Protein AF-A0A8T1UBY5-F1 (afdb_monomer_lite)

Sequence (79 aa):
GKGQGHEVVYTPPYHSDLQHIELVWAIVKGKAGQQYSTTTTFADILPRLETASQNNLNFTIKIGFDWLISTQFLNKYLT

Radius of gyration: 17.05 Å; chains: 1; bounding box: 46×26×44 Å

Organism: NCBI:txid29920

pLDDT: mean 73.58, std 13.15, range [45.03, 92.19]

Structure (mmCIF, N/CA/C/O backbone):
data_AF-A0A8T1UBY5-F1
#
_entry.id   AF-A0A8T1UBY5-F1
#
loop_
_atom_site.group_PDB
_atom_site.id
_atom_site.type_symbol
_atom_site.label_atom_id
_atom_site.label_alt_id
_atom_site.label_comp_id
_atom_site.label_asym_id
_atom_site.label_entity_id
_atom_site.label_seq_id
_atom_site.pdbx_PDB_ins_code
_atom_site.Cartn_x
_atom_site.Cartn_y
_atom_site.Cartn_z
_atom_site.occupancy
_atom_site.B_iso_or_equiv
_atom_site.auth_seq_id
_atom_site.auth_comp_id
_atom_site.auth_asym_id
_atom_site.auth_atom_id
_atom_site.pdbx_PDB_model_num
ATOM 1 N N . GLY A 1 1 ? -2.984 6.058 -26.206 1.00 45.03 1 GLY A N 1
ATOM 2 C CA . GLY A 1 1 ? -3.220 7.140 -27.184 1.00 45.03 1 GLY A CA 1
ATOM 3 C C . GLY A 1 1 ? -2.226 8.257 -26.937 1.00 45.03 1 GLY A C 1
ATOM 4 O O . GLY A 1 1 ? -2.144 8.730 -25.812 1.00 45.03 1 GLY A O 1
ATOM 5 N N . LYS A 1 2 ? -1.429 8.618 -27.950 1.00 47.94 2 LYS A N 1
ATOM 6 C CA . LYS A 1 2 ? -0.304 9.570 -27.885 1.00 47.94 2 LYS A CA 1
ATOM 7 C C . LYS A 1 2 ? -0.779 11.036 -27.868 1.00 47.94 2 LYS A C 1
ATOM 9 O O . LYS A 1 2 ? -0.621 11.737 -28.857 1.00 47.94 2 LYS A O 1
ATOM 14 N N . GLY A 1 3 ? -1.400 11.479 -26.774 1.00 56.41 3 GLY A N 1
ATOM 15 C CA . GLY A 1 3 ? -1.938 12.846 -26.658 1.00 56.41 3 GLY A CA 1
ATOM 16 C C . GLY A 1 3 ? -1.239 13.763 -25.649 1.00 56.41 3 GLY A C 1
ATOM 17 O O . GLY A 1 3 ? -1.558 14.940 -25.601 1.00 56.41 3 GLY A O 1
ATOM 18 N N . GLN A 1 4 ? -0.322 13.249 -24.824 1.00 72.94 4 GLN A N 1
ATOM 19 C CA . GLN A 1 4 ? 0.191 13.989 -23.658 1.00 72.94 4 GLN A CA 1
ATOM 20 C C . GLN A 1 4 ? 1.719 13.891 -23.471 1.00 72.94 4 GLN A C 1
ATOM 22 O O . GLN A 1 4 ? 2.228 14.207 -22.407 1.00 72.94 4 GLN A O 1
ATOM 27 N N . GLY A 1 5 ? 2.467 13.403 -24.468 1.00 81.69 5 GLY A N 1
ATOM 28 C CA . GLY A 1 5 ? 3.923 13.220 -24.341 1.00 81.69 5 GLY A CA 1
ATOM 29 C C . GLY A 1 5 ? 4.363 12.085 -23.401 1.00 81.69 5 GLY A C 1
ATOM 30 O O . GLY A 1 5 ? 5.556 11.902 -23.197 1.00 81.69 5 GLY A O 1
ATOM 31 N N . HIS A 1 6 ? 3.430 11.300 -22.854 1.00 76.81 6 HIS A N 1
ATOM 32 C CA . HIS A 1 6 ? 3.750 10.147 -22.014 1.00 76.81 6 HIS A CA 1
ATOM 33 C C . HIS A 1 6 ? 4.283 8.971 -22.844 1.00 76.81 6 HIS A C 1
ATOM 35 O O . HIS A 1 6 ? 3.640 8.528 -23.803 1.00 76.81 6 HIS A O 1
ATOM 41 N N . GLU A 1 7 ? 5.441 8.452 -22.442 1.00 80.25 7 GLU A N 1
ATOM 42 C CA . GLU A 1 7 ? 6.017 7.216 -22.963 1.00 80.25 7 GLU A CA 1
ATOM 43 C C . GLU A 1 7 ? 5.439 6.011 -22.214 1.00 80.25 7 GLU A C 1
ATOM 45 O O . GLU A 1 7 ? 5.372 5.991 -20.985 1.00 80.25 7 GLU A O 1
ATOM 50 N N . VAL A 1 8 ? 4.999 5.000 -22.964 1.00 76.69 8 VAL A N 1
ATOM 51 C CA . VAL A 1 8 ? 4.549 3.729 -22.392 1.00 76.69 8 VAL A CA 1
ATOM 52 C C . VAL A 1 8 ? 5.759 2.812 -22.308 1.00 76.69 8 VAL A C 1
ATOM 54 O O . VAL A 1 8 ? 6.236 2.327 -23.332 1.00 76.69 8 VAL A O 1
ATOM 57 N N . VAL A 1 9 ? 6.244 2.581 -21.093 1.00 75.94 9 VAL A N 1
ATOM 58 C CA . VAL A 1 9 ? 7.367 1.675 -20.836 1.00 75.94 9 VAL A CA 1
ATOM 59 C C . VAL A 1 9 ? 6.830 0.268 -20.577 1.00 75.94 9 VAL A C 1
ATOM 61 O O . VAL A 1 9 ? 5.832 0.090 -19.879 1.00 75.94 9 VAL A O 1
ATOM 64 N N . TYR A 1 10 ? 7.475 -0.736 -21.172 1.00 74.56 10 TYR A N 1
ATOM 65 C CA . TYR A 1 10 ? 7.118 -2.138 -20.979 1.00 74.56 10 TYR A CA 1
ATOM 66 C C . TYR A 1 10 ? 7.497 -2.614 -19.571 1.00 74.56 10 TYR A C 1
ATOM 68 O O . TYR A 1 10 ? 8.654 -2.491 -19.169 1.00 74.56 10 TYR A O 1
ATOM 76 N N . THR A 1 11 ? 6.541 -3.227 -18.871 1.00 65.12 11 THR A N 1
ATOM 77 C CA . THR A 1 11 ? 6.785 -3.939 -17.612 1.00 65.12 11 THR A CA 1
ATOM 78 C C . THR A 1 11 ? 6.619 -5.438 -17.857 1.00 65.12 11 THR A C 1
ATOM 80 O O . THR A 1 11 ? 5.538 -5.854 -18.286 1.00 65.12 11 THR A O 1
ATOM 83 N N . PRO A 1 12 ? 7.651 -6.265 -17.614 1.00 68.81 12 PRO A N 1
ATOM 84 C CA . PRO A 1 12 ? 7.549 -7.699 -17.825 1.00 68.81 12 PRO A CA 1
ATOM 85 C C . PRO A 1 12 ? 6.493 -8.337 -16.903 1.00 68.81 12 PRO A C 1
ATOM 87 O O . PRO A 1 12 ? 6.334 -7.920 -15.751 1.00 68.81 12 PRO A O 1
ATOM 90 N N . PRO A 1 13 ? 5.753 -9.346 -17.395 1.00 64.56 13 PRO A N 1
ATOM 91 C CA . PRO A 1 13 ? 4.734 -10.033 -16.611 1.00 64.56 13 PRO A CA 1
ATOM 92 C C . PRO A 1 13 ? 5.354 -10.762 -15.408 1.00 64.56 13 PRO A C 1
ATOM 94 O O . PRO A 1 13 ? 6.480 -11.243 -15.482 1.00 64.56 13 PRO A O 1
ATOM 97 N N . TYR A 1 14 ? 4.592 -10.849 -14.312 1.00 61.94 14 TYR A N 1
ATOM 98 C CA . TYR A 1 14 ? 4.968 -11.466 -13.024 1.00 61.94 14 TYR A CA 1
ATOM 99 C C . TYR A 1 14 ? 6.059 -10.756 -12.208 1.00 61.94 14 TYR A C 1
ATOM 101 O O . TYR A 1 14 ? 6.445 -11.264 -11.160 1.00 61.94 14 TYR A O 1
ATOM 109 N N . HIS A 1 15 ? 6.479 -9.558 -12.621 1.00 60.62 15 HIS A N 1
ATOM 110 C CA . HIS A 1 15 ? 7.395 -8.710 -11.857 1.00 60.62 15 HIS A CA 1
ATOM 111 C C . HIS A 1 15 ? 6.681 -7.510 -11.213 1.00 60.62 15 HIS A C 1
ATOM 113 O O . HIS A 1 15 ? 6.947 -6.345 -11.523 1.00 60.62 15 HIS A O 1
ATOM 119 N N . SER A 1 16 ? 5.716 -7.787 -10.332 1.00 55.97 16 SER A N 1
ATOM 120 C CA . SER A 1 16 ? 5.016 -6.751 -9.551 1.00 55.97 16 SER A CA 1
ATOM 121 C C . SER A 1 16 ? 5.964 -6.002 -8.603 1.00 55.97 16 SER A C 1
ATOM 123 O O . SER A 1 16 ? 5.738 -4.843 -8.278 1.00 55.97 16 SER A O 1
ATOM 125 N N . ASP A 1 17 ? 7.064 -6.646 -8.214 1.00 57.59 17 ASP A N 1
ATOM 126 C CA . ASP A 1 17 ? 8.187 -6.094 -7.454 1.00 57.59 17 ASP A CA 1
ATOM 127 C C . ASP A 1 17 ? 8.916 -4.947 -8.177 1.00 57.59 17 ASP A C 1
ATOM 129 O O . ASP A 1 17 ? 9.489 -4.077 -7.523 1.00 57.59 17 ASP A O 1
ATOM 133 N N . LEU A 1 18 ? 8.846 -4.893 -9.513 1.00 62.38 18 LEU A N 1
ATOM 134 C CA . LEU A 1 18 ? 9.417 -3.805 -10.317 1.00 62.38 18 LEU A CA 1
ATOM 135 C C . LEU A 1 18 ? 8.472 -2.606 -10.472 1.00 62.38 18 LEU A C 1
ATOM 137 O O . LEU A 1 18 ? 8.881 -1.546 -10.955 1.00 62.38 18 LEU A O 1
ATOM 141 N N . GLN A 1 19 ? 7.208 -2.740 -10.068 1.00 67.31 19 GLN A N 1
ATOM 142 C CA . GLN A 1 19 ? 6.255 -1.643 -10.127 1.00 67.31 19 GLN A CA 1
ATOM 143 C C . GLN A 1 19 ? 6.321 -0.847 -8.833 1.00 67.31 19 GLN A C 1
ATOM 145 O O . GLN A 1 19 ? 5.770 -1.231 -7.807 1.00 67.31 19 GLN A O 1
ATOM 150 N N . HIS A 1 20 ? 6.951 0.322 -8.887 1.00 69.38 20 HIS A N 1
ATOM 151 C CA . HIS A 1 20 ? 7.102 1.164 -7.702 1.00 69.38 20 HIS A CA 1
ATOM 152 C C . HIS A 1 20 ? 5.788 1.547 -7.012 1.00 69.38 20 HIS A C 1
ATOM 154 O O . HIS A 1 20 ? 5.793 1.829 -5.815 1.00 69.38 20 HIS A O 1
ATOM 160 N N . ILE A 1 21 ? 4.659 1.506 -7.724 1.00 77.00 21 ILE A N 1
ATOM 161 C CA . ILE A 1 21 ? 3.334 1.721 -7.139 1.00 77.00 21 ILE A CA 1
ATOM 162 C C . ILE A 1 21 ? 2.960 0.649 -6.101 1.00 77.00 21 ILE A C 1
ATOM 164 O O . ILE A 1 21 ? 2.261 0.963 -5.142 1.00 77.00 21 ILE A O 1
ATOM 168 N N . GLU A 1 22 ? 3.465 -0.582 -6.220 1.00 78.69 22 GLU A N 1
ATOM 169 C CA . GLU A 1 22 ? 3.228 -1.648 -5.237 1.00 78.69 22 GLU A CA 1
ATOM 170 C C . GLU A 1 22 ? 3.907 -1.336 -3.900 1.00 78.69 22 GLU A C 1
ATOM 172 O O . GLU A 1 22 ? 3.308 -1.513 -2.837 1.00 78.69 22 GLU A O 1
ATOM 177 N N . LEU A 1 23 ? 5.121 -0.775 -3.936 1.00 78.00 23 LEU A N 1
ATOM 178 C CA . LEU A 1 23 ? 5.817 -0.308 -2.734 1.00 78.00 23 LEU A CA 1
ATOM 179 C C . LEU A 1 23 ? 5.051 0.839 -2.061 1.00 78.00 23 LEU A C 1
ATOM 181 O O . LEU A 1 23 ? 4.880 0.842 -0.839 1.00 78.00 23 LEU A O 1
ATOM 185 N N . VAL A 1 24 ? 4.538 1.785 -2.854 1.00 81.94 24 VAL A N 1
ATOM 186 C CA . VAL A 1 24 ? 3.666 2.859 -2.351 1.00 81.94 24 VAL A CA 1
ATOM 187 C C . VAL A 1 24 ? 2.435 2.273 -1.663 1.00 81.94 24 VAL A C 1
ATOM 189 O O . VAL A 1 24 ? 2.133 2.629 -0.522 1.00 81.94 24 VAL A O 1
ATOM 192 N N . TRP A 1 25 ? 1.759 1.325 -2.313 1.00 84.44 25 TRP A N 1
ATOM 193 C CA . TRP A 1 25 ? 0.582 0.662 -1.762 1.00 84.44 25 TRP A CA 1
ATOM 194 C C . TRP A 1 25 ? 0.879 -0.117 -0.483 1.00 84.44 25 TRP A C 1
ATOM 196 O O . TRP A 1 25 ? 0.065 -0.079 0.441 1.00 84.44 25 TRP A O 1
ATOM 206 N N . ALA A 1 26 ? 2.017 -0.806 -0.396 1.00 85.50 26 ALA A N 1
ATOM 207 C CA . ALA A 1 26 ? 2.426 -1.524 0.807 1.00 85.50 26 ALA A CA 1
ATOM 208 C C . ALA A 1 26 ? 2.594 -0.570 2.002 1.00 85.50 26 ALA A C 1
ATOM 210 O O . ALA A 1 26 ? 2.068 -0.836 3.085 1.00 85.50 26 ALA A O 1
ATOM 211 N N . ILE A 1 27 ? 3.246 0.580 1.796 1.00 84.56 27 ILE A N 1
ATOM 212 C CA . ILE A 1 27 ? 3.462 1.595 2.839 1.00 84.56 27 ILE A CA 1
ATOM 213 C C . ILE A 1 27 ? 2.135 2.231 3.275 1.00 84.56 27 ILE A C 1
ATOM 215 O O . ILE A 1 27 ? 1.864 2.338 4.475 1.00 84.56 27 ILE A O 1
ATOM 219 N N . VAL A 1 28 ? 1.300 2.643 2.316 1.00 87.75 28 VAL A N 1
ATOM 220 C CA . VAL A 1 28 ? 0.018 3.315 2.588 1.00 87.75 28 VAL A CA 1
ATOM 221 C C . VAL A 1 28 ? -0.944 2.380 3.326 1.00 87.75 28 VAL A C 1
ATOM 223 O O . VAL A 1 28 ? -1.483 2.757 4.369 1.00 87.75 28 VAL A O 1
ATOM 226 N N . LYS A 1 29 ? -1.104 1.136 2.851 1.00 85.56 29 LYS A N 1
ATOM 227 C CA . LYS A 1 29 ? -1.951 0.130 3.516 1.00 85.56 29 LYS A CA 1
ATOM 228 C C . LYS A 1 29 ? -1.419 -0.234 4.897 1.00 85.56 29 LYS A C 1
ATOM 230 O O . LYS A 1 29 ? -2.209 -0.340 5.828 1.00 85.56 29 LYS A O 1
ATOM 235 N N . GLY A 1 30 ? -0.101 -0.374 5.051 1.00 88.94 30 GLY A N 1
ATOM 236 C CA . GLY A 1 30 ? 0.522 -0.645 6.347 1.00 88.94 30 GLY A CA 1
ATOM 237 C C . GLY A 1 30 ? 0.195 0.432 7.383 1.00 88.94 30 GLY A C 1
ATOM 238 O O . GLY A 1 30 ? -0.209 0.113 8.497 1.00 88.94 30 GLY A O 1
ATOM 239 N N . LYS A 1 31 ? 0.282 1.713 7.005 1.00 88.50 31 LYS A N 1
ATOM 240 C CA . LYS A 1 31 ? -0.020 2.839 7.906 1.00 88.50 31 LYS A CA 1
ATOM 241 C C . LYS A 1 31 ? -1.492 2.964 8.255 1.00 88.50 31 LYS A C 1
ATOM 243 O O . LYS A 1 31 ? -1.818 3.174 9.420 1.00 88.50 31 LYS A O 1
ATOM 248 N N . ALA A 1 32 ? -2.376 2.802 7.273 1.00 88.19 32 ALA A N 1
ATOM 249 C CA . ALA A 1 32 ? -3.811 2.793 7.533 1.00 88.19 32 ALA A CA 1
ATOM 250 C C . ALA A 1 32 ? -4.219 1.589 8.407 1.00 88.19 32 ALA A C 1
ATOM 252 O O . ALA A 1 32 ? -5.022 1.737 9.328 1.00 88.19 32 ALA A O 1
ATOM 253 N N . GLY A 1 33 ? -3.621 0.418 8.163 1.00 87.62 33 GLY A N 1
ATOM 254 C CA . GLY A 1 33 ? -3.880 -0.820 8.898 1.00 87.62 33 GLY A CA 1
ATOM 255 C C . GLY A 1 33 ? -3.367 -0.816 10.340 1.00 87.62 33 GLY A C 1
ATOM 256 O O . GLY A 1 33 ? -4.024 -1.370 11.211 1.00 87.62 33 GLY A O 1
ATOM 257 N N . GLN A 1 34 ? -2.253 -0.138 10.635 1.00 91.50 34 GLN A N 1
ATOM 258 C CA . GLN A 1 34 ? -1.743 0.011 12.011 1.00 91.50 34 GLN A CA 1
ATOM 259 C C . GLN A 1 34 ? -2.719 0.736 12.951 1.00 91.50 34 GLN A C 1
ATOM 261 O O . GLN A 1 34 ? -2.644 0.565 14.162 1.00 91.50 34 GLN A O 1
ATOM 266 N N . GLN A 1 35 ? -3.639 1.534 12.405 1.00 87.81 35 GLN A N 1
ATOM 267 C CA . GLN A 1 35 ? -4.661 2.253 13.170 1.00 87.81 35 GLN A CA 1
ATOM 268 C C . GLN A 1 35 ? -5.959 1.443 13.327 1.00 87.81 35 GLN A C 1
ATOM 270 O O . GLN A 1 35 ? -6.972 1.965 13.803 1.00 87.81 35 GLN A O 1
ATOM 275 N N . TYR A 1 36 ? -5.977 0.191 12.867 1.00 88.44 36 TYR A N 1
ATOM 276 C CA . TYR A 1 36 ? -7.152 -0.663 12.935 1.00 88.44 36 TYR A CA 1
ATOM 277 C C . TYR A 1 36 ? -7.548 -0.981 14.384 1.00 88.44 36 TYR A C 1
ATOM 279 O O . TYR A 1 36 ? -6.723 -1.275 15.245 1.00 88.44 36 TYR A O 1
ATOM 287 N N . SER A 1 37 ? -8.855 -0.951 14.610 1.00 89.12 37 SER A N 1
ATOM 288 C CA . SER A 1 37 ? -9.566 -1.295 15.841 1.00 89.12 37 SER A CA 1
ATOM 289 C C . SER A 1 37 ? -10.858 -2.027 15.464 1.00 89.12 37 SER A C 1
ATOM 291 O O . SER A 1 37 ? -11.372 -1.832 14.360 1.00 89.12 37 SER A O 1
ATOM 293 N N . THR A 1 38 ? -11.434 -2.809 16.379 1.00 91.31 38 THR A N 1
ATOM 294 C CA . THR A 1 38 ? -12.701 -3.536 16.174 1.00 91.31 38 THR A CA 1
ATOM 295 C C . THR A 1 38 ? -13.893 -2.631 15.850 1.00 91.31 38 THR A C 1
ATOM 297 O O . THR A 1 38 ? -14.876 -3.102 15.288 1.00 91.31 38 THR A O 1
ATOM 300 N N . THR A 1 39 ? -13.809 -1.335 16.156 1.00 92.19 39 THR A N 1
ATOM 301 C CA . THR A 1 39 ? -14.834 -0.328 15.834 1.00 92.19 39 THR A CA 1
ATOM 302 C C . THR A 1 39 ? -14.569 0.425 14.529 1.00 92.19 39 THR A C 1
ATOM 304 O O . THR A 1 39 ? -15.318 1.336 14.191 1.00 92.19 39 THR A O 1
ATOM 307 N N . THR A 1 40 ? -13.503 0.078 13.800 1.00 89.50 40 THR A N 1
ATOM 308 C CA . THR A 1 40 ? -13.129 0.771 12.560 1.00 89.50 40 THR A CA 1
ATOM 309 C C . THR A 1 40 ? -14.169 0.515 11.482 1.00 89.50 40 THR A C 1
ATOM 311 O O . THR A 1 40 ? -14.451 -0.632 11.133 1.00 89.50 40 THR A O 1
ATOM 314 N N . THR A 1 41 ? -14.698 1.592 10.917 1.00 90.31 41 THR A N 1
ATOM 315 C CA . THR A 1 41 ? -15.649 1.553 9.811 1.00 90.31 41 THR A CA 1
ATOM 316 C C . THR A 1 41 ? -14.966 1.895 8.494 1.00 90.31 41 THR A C 1
ATOM 318 O O . THR A 1 41 ? -13.866 2.443 8.459 1.00 90.31 41 THR A O 1
ATOM 321 N N . PHE A 1 42 ? -15.639 1.620 7.376 1.00 84.44 42 PHE A N 1
ATOM 322 C CA . PHE A 1 42 ? -15.128 1.993 6.056 1.00 84.44 42 PHE A CA 1
ATOM 323 C C . PHE A 1 42 ? -14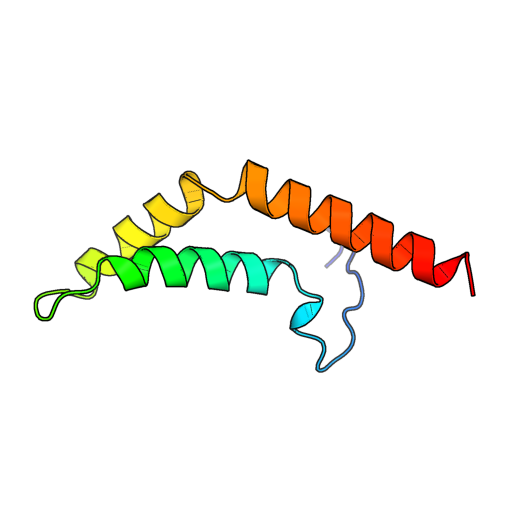.941 3.514 5.906 1.00 84.44 42 PHE A C 1
ATOM 325 O O . PHE A 1 42 ? -14.024 3.958 5.217 1.00 84.44 42 PHE A O 1
ATOM 332 N N . ALA A 1 43 ? -15.762 4.310 6.602 1.00 89.31 43 ALA A N 1
ATOM 333 C CA . ALA A 1 43 ? -15.648 5.766 6.622 1.00 89.31 43 ALA A CA 1
ATOM 334 C C . ALA A 1 43 ? -14.343 6.244 7.281 1.00 89.31 43 ALA A C 1
ATOM 336 O O . ALA A 1 43 ? -13.800 7.268 6.878 1.00 89.31 43 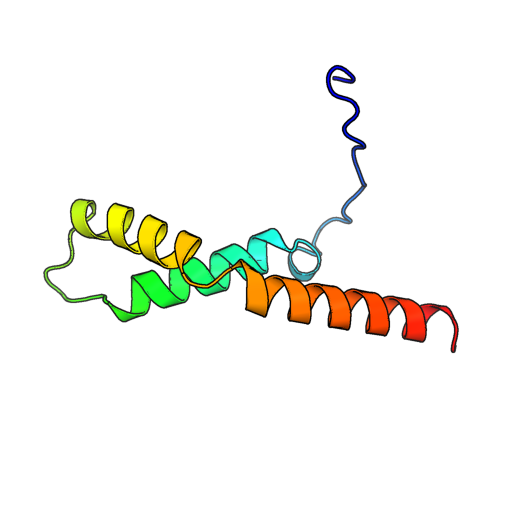ALA A O 1
ATOM 337 N N . ASP A 1 44 ? -13.799 5.478 8.230 1.00 88.50 44 ASP A N 1
ATOM 338 C CA . ASP A 1 44 ? -12.528 5.792 8.887 1.00 88.50 44 ASP A CA 1
ATOM 339 C C . ASP A 1 44 ? -11.316 5.451 8.008 1.00 88.50 44 ASP A C 1
ATOM 341 O O . ASP A 1 44 ? -10.234 5.996 8.206 1.00 88.50 44 ASP A O 1
ATOM 345 N N . ILE A 1 45 ? -11.467 4.546 7.034 1.00 88.94 45 ILE A N 1
ATOM 346 C CA . ILE A 1 45 ? -10.354 4.060 6.205 1.00 88.94 45 ILE A CA 1
ATOM 347 C C . ILE A 1 45 ? -9.897 5.111 5.191 1.00 88.94 45 ILE A C 1
ATOM 349 O O . ILE A 1 45 ? -8.694 5.329 5.042 1.00 88.94 45 ILE A O 1
ATOM 353 N N . LEU A 1 46 ? -10.832 5.782 4.515 1.00 88.94 46 LEU A N 1
ATOM 354 C CA . LEU A 1 46 ? -10.521 6.778 3.485 1.00 88.94 46 LEU A CA 1
ATOM 355 C C . LEU A 1 46 ? -9.611 7.922 3.992 1.00 88.94 46 LEU A C 1
ATOM 357 O O . LEU A 1 46 ? -8.532 8.099 3.419 1.00 88.94 46 LEU A O 1
ATOM 361 N N . PRO A 1 47 ? -9.933 8.635 5.092 1.00 90.50 47 PRO A N 1
ATOM 362 C CA . PRO A 1 47 ? -9.084 9.722 5.586 1.00 90.50 47 PRO A CA 1
ATOM 363 C C . PRO A 1 47 ? -7.712 9.233 6.076 1.00 90.50 47 PRO A C 1
ATOM 365 O O . PRO A 1 47 ? -6.717 9.958 5.998 1.00 90.50 47 PRO A O 1
ATOM 368 N N . ARG A 1 48 ? -7.611 7.983 6.549 1.00 90.00 48 ARG A N 1
ATOM 369 C CA . ARG A 1 48 ? -6.329 7.383 6.956 1.00 90.00 48 ARG A CA 1
ATOM 370 C C . ARG A 1 48 ? -5.433 7.089 5.758 1.00 90.00 48 ARG A C 1
ATOM 372 O O . ARG A 1 48 ? -4.227 7.316 5.842 1.00 90.00 48 ARG A O 1
ATOM 379 N N . LEU A 1 49 ? -6.006 6.621 4.647 1.00 89.06 49 LEU A N 1
ATOM 380 C CA . LEU A 1 49 ? -5.277 6.416 3.393 1.00 89.06 49 LEU A CA 1
ATOM 381 C C . LEU A 1 49 ? -4.771 7.746 2.822 1.00 89.06 49 LEU A C 1
ATOM 383 O O . LEU A 1 49 ? -3.600 7.837 2.457 1.00 89.06 49 LEU A O 1
ATOM 387 N N . GLU A 1 50 ? -5.609 8.785 2.814 1.00 88.44 50 GLU A N 1
ATOM 388 C CA . GLU A 1 50 ? -5.222 10.132 2.367 1.00 88.44 50 GLU A CA 1
ATOM 389 C C . GLU A 1 50 ? -4.070 10.691 3.211 1.00 88.44 50 GLU A C 1
ATOM 391 O O . GLU A 1 50 ? -3.037 11.106 2.678 1.00 88.44 50 GLU A O 1
ATOM 396 N N . THR A 1 51 ? -4.192 10.597 4.536 1.00 88.19 51 THR A N 1
ATOM 397 C CA . THR A 1 51 ? -3.154 11.033 5.480 1.00 88.19 51 THR A CA 1
ATOM 398 C C . THR A 1 51 ? -1.846 10.254 5.289 1.00 88.19 51 THR A C 1
ATOM 400 O O . THR A 1 51 ? -0.755 10.831 5.294 1.00 88.19 51 THR A O 1
ATOM 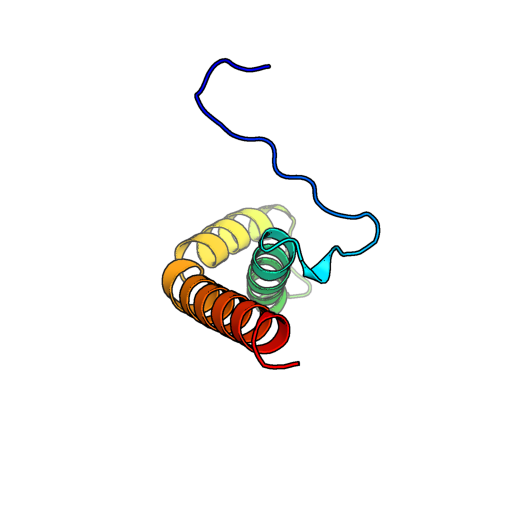403 N N . ALA A 1 52 ? -1.921 8.932 5.101 1.00 84.44 52 ALA A N 1
ATOM 404 C CA . ALA A 1 52 ? -0.749 8.088 4.874 1.00 84.44 52 ALA A CA 1
ATOM 405 C C . ALA A 1 52 ? -0.060 8.389 3.533 1.00 84.44 52 ALA A C 1
ATOM 407 O O . ALA A 1 52 ? 1.172 8.354 3.461 1.00 84.44 52 ALA A O 1
ATOM 408 N N . SER A 1 53 ? -0.840 8.725 2.501 1.00 80.25 53 SER A N 1
ATOM 409 C CA . SER A 1 53 ? -0.336 9.107 1.181 1.00 80.25 53 SER A CA 1
ATOM 410 C C . SER A 1 53 ? 0.384 10.458 1.198 1.00 80.25 53 SER A C 1
ATOM 412 O O . SER A 1 53 ? 1.371 10.637 0.491 1.00 80.25 53 SER A O 1
ATOM 414 N N . GLN A 1 54 ? -0.067 11.416 2.009 1.00 79.75 54 GLN A N 1
ATOM 415 C CA . GLN A 1 54 ? 0.531 12.756 2.060 1.00 79.75 54 GLN A CA 1
ATOM 416 C C . GLN A 1 54 ? 1.813 12.808 2.908 1.00 79.75 54 GLN A C 1
ATOM 418 O O . GLN A 1 54 ? 2.767 13.496 2.553 1.00 79.75 54 GLN A O 1
ATOM 423 N N . ASN A 1 55 ? 1.877 12.049 4.006 1.00 64.38 55 ASN A N 1
ATOM 424 C CA . ASN A 1 55 ? 2.905 12.245 5.035 1.00 64.38 55 ASN A CA 1
ATOM 425 C C . ASN A 1 55 ? 4.233 11.501 4.819 1.00 64.38 55 ASN A C 1
ATOM 427 O O . ASN A 1 55 ? 5.156 11.696 5.604 1.00 64.38 55 ASN A O 1
ATOM 431 N N . ASN A 1 56 ? 4.351 10.583 3.851 1.00 60.16 56 ASN A N 1
ATOM 432 C CA . ASN A 1 56 ? 5.471 9.624 3.874 1.00 60.16 56 ASN A CA 1
ATOM 433 C C . ASN A 1 56 ? 6.011 9.125 2.538 1.00 60.16 56 ASN A C 1
ATOM 435 O O . ASN A 1 56 ? 6.887 8.262 2.515 1.00 60.16 56 ASN A O 1
ATOM 439 N N . LEU A 1 57 ? 5.510 9.644 1.427 1.00 61.81 57 LEU A N 1
ATOM 440 C CA . LEU A 1 57 ? 5.876 9.100 0.127 1.00 61.81 57 LEU A CA 1
ATOM 441 C C . 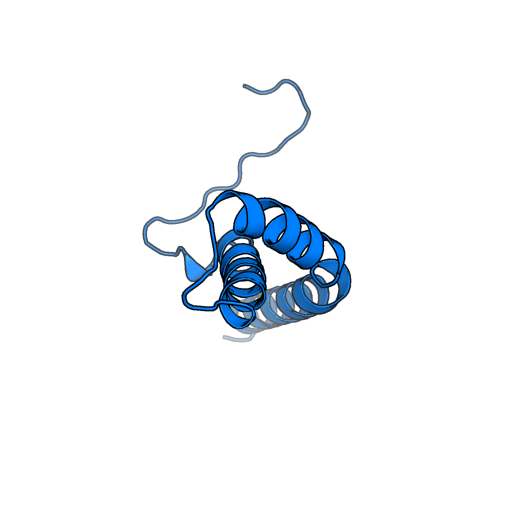LEU A 1 57 ? 7.146 9.762 -0.434 1.00 61.81 57 LEU A C 1
ATOM 443 O O . LEU A 1 57 ? 7.992 9.077 -0.994 1.00 61.81 57 LEU A O 1
ATOM 447 N N . ASN A 1 58 ? 7.385 11.049 -0.181 1.00 62.34 58 ASN A N 1
ATOM 448 C CA . ASN A 1 58 ? 8.430 11.785 -0.907 1.00 62.34 58 ASN A CA 1
ATOM 449 C C . ASN A 1 58 ? 9.881 11.421 -0.532 1.00 62.34 58 ASN A C 1
ATOM 451 O O . ASN A 1 58 ? 10.738 11.401 -1.410 1.00 62.34 58 ASN A O 1
ATOM 455 N N . PHE A 1 59 ? 10.184 11.118 0.735 1.00 60.59 59 PHE A N 1
ATOM 456 C CA . PHE A 1 59 ? 11.561 10.806 1.159 1.00 60.59 59 PHE A CA 1
ATOM 457 C C . PHE A 1 59 ? 11.897 9.315 1.002 1.00 60.59 59 PHE A C 1
ATOM 459 O O . PHE A 1 59 ? 12.928 8.959 0.437 1.00 60.59 59 PHE A O 1
ATOM 466 N N . THR A 1 60 ? 10.998 8.430 1.441 1.00 59.47 60 THR A N 1
ATOM 467 C CA . THR A 1 60 ? 11.210 6.974 1.413 1.00 59.47 60 THR A CA 1
ATOM 468 C C . THR A 1 60 ? 11.151 6.396 0.000 1.00 59.47 60 THR A C 1
ATOM 470 O O . THR A 1 60 ? 11.985 5.559 -0.337 1.00 59.47 60 THR A O 1
ATOM 473 N N . ILE A 1 61 ? 10.225 6.859 -0.852 1.00 64.50 61 ILE A N 1
ATOM 474 C CA . ILE A 1 61 ? 10.158 6.392 -2.246 1.00 64.50 61 ILE A CA 1
ATOM 475 C C . ILE A 1 61 ? 11.384 6.866 -3.011 1.00 64.50 61 ILE A C 1
ATOM 477 O O . ILE A 1 61 ? 11.956 6.081 -3.755 1.00 64.50 61 ILE A O 1
ATOM 481 N N . LYS A 1 62 ? 11.81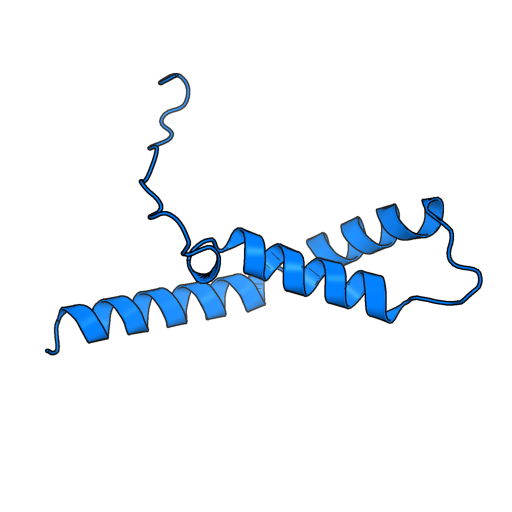3 8.118 -2.811 1.00 64.06 62 LYS A N 1
ATOM 482 C CA . LYS A 1 62 ? 12.969 8.669 -3.518 1.00 64.06 62 LYS A CA 1
ATOM 483 C C . LYS A 1 62 ? 14.253 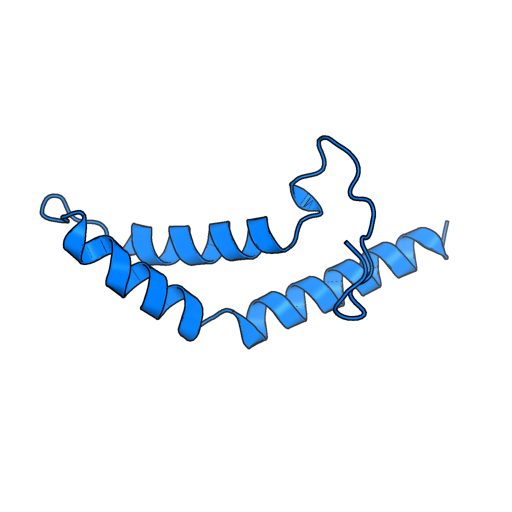7.907 -3.184 1.00 64.06 62 LYS A C 1
ATOM 485 O O . LYS A 1 62 ? 14.957 7.506 -4.098 1.00 64.06 62 LYS A O 1
ATOM 490 N N . ILE A 1 63 ? 14.522 7.638 -1.904 1.00 63.69 63 ILE A N 1
ATOM 491 C CA . ILE A 1 63 ? 15.697 6.846 -1.493 1.00 63.69 63 ILE A CA 1
ATOM 492 C C . ILE A 1 63 ? 15.619 5.411 -2.027 1.00 63.69 63 ILE A C 1
ATOM 494 O O . ILE A 1 63 ? 16.619 4.890 -2.515 1.00 63.69 63 ILE A O 1
ATOM 498 N N . GLY A 1 64 ? 14.442 4.780 -1.958 1.00 65.81 64 GLY A N 1
ATOM 499 C CA . GLY A 1 64 ? 14.236 3.426 -2.475 1.00 65.81 64 GLY A CA 1
ATOM 500 C C . GLY A 1 64 ? 14.450 3.331 -3.987 1.00 65.81 64 GLY A C 1
ATOM 501 O O . GLY A 1 64 ? 15.174 2.449 -4.442 1.00 65.81 64 GLY A O 1
ATOM 502 N N . PHE A 1 65 ? 13.895 4.275 -4.754 1.00 65.38 65 PHE A N 1
ATOM 503 C CA . PHE A 1 65 ? 14.112 4.390 -6.200 1.00 65.38 65 PHE A CA 1
ATOM 504 C C . PHE A 1 65 ? 15.583 4.640 -6.530 1.00 65.38 65 PHE A C 1
ATOM 506 O O . PHE A 1 65 ? 16.136 3.943 -7.377 1.00 65.38 65 PHE A O 1
ATOM 513 N N . ASP A 1 66 ? 16.214 5.617 -5.868 1.00 69.25 66 ASP A N 1
ATOM 514 C CA . ASP A 1 66 ? 17.604 6.005 -6.127 1.00 69.25 66 ASP A CA 1
ATOM 515 C C . ASP A 1 66 ? 18.552 4.819 -5.856 1.00 69.25 66 ASP A C 1
ATOM 517 O O . ASP A 1 66 ? 19.456 4.543 -6.648 1.00 69.25 66 ASP A O 1
ATOM 521 N N . TRP A 1 67 ? 18.307 4.055 -4.784 1.00 66.06 67 TRP A N 1
ATOM 522 C CA . TRP A 1 67 ? 19.064 2.842 -4.472 1.00 66.06 67 TRP A CA 1
ATOM 523 C C . TRP A 1 67 ? 18.791 1.706 -5.468 1.00 66.06 67 TRP A C 1
ATOM 525 O O . TRP A 1 67 ? 19.737 1.087 -5.957 1.00 66.06 67 TRP A O 1
ATOM 535 N N . LEU A 1 68 ? 17.527 1.448 -5.828 1.00 65.94 68 LEU A N 1
ATOM 536 C CA . LEU A 1 68 ? 17.162 0.404 -6.791 1.00 65.94 68 LEU A CA 1
ATOM 537 C C . LEU A 1 68 ? 17.774 0.675 -8.172 1.00 65.94 68 LEU A C 1
ATOM 539 O O . LEU A 1 68 ? 18.369 -0.224 -8.760 1.00 65.94 68 LEU A O 1
ATOM 543 N N . ILE A 1 69 ? 17.682 1.912 -8.669 1.00 64.69 69 ILE A N 1
ATOM 544 C CA . ILE A 1 69 ? 18.276 2.319 -9.948 1.00 64.69 69 ILE A CA 1
ATOM 545 C C . ILE A 1 69 ? 19.798 2.173 -9.898 1.00 64.69 69 ILE A C 1
ATOM 547 O O . ILE A 1 69 ? 20.371 1.595 -10.818 1.00 64.69 69 ILE A O 1
ATOM 551 N N . SER A 1 70 ? 20.449 2.626 -8.821 1.00 63.53 70 SER A N 1
ATOM 552 C CA . SER A 1 70 ? 21.901 2.479 -8.657 1.00 63.53 70 SER A CA 1
ATOM 553 C C . SER A 1 70 ? 22.327 1.004 -8.648 1.00 63.53 70 SER A C 1
ATOM 555 O O . SER A 1 70 ? 23.273 0.625 -9.330 1.00 63.53 70 SER A O 1
ATOM 557 N N . THR A 1 71 ? 21.578 0.136 -7.965 1.00 63.56 71 THR A N 1
ATOM 558 C CA . THR A 1 71 ? 21.897 -1.297 -7.848 1.00 63.56 71 THR A CA 1
ATOM 559 C C . THR A 1 71 ? 21.659 -2.051 -9.160 1.00 63.56 71 THR A C 1
ATOM 561 O O . THR A 1 71 ? 22.499 -2.846 -9.575 1.00 63.56 71 THR A O 1
ATOM 564 N N . GLN A 1 72 ? 20.554 -1.772 -9.860 1.00 66.69 72 GLN A N 1
ATOM 565 C CA . GLN A 1 72 ? 20.270 -2.339 -11.186 1.00 66.69 72 GLN A CA 1
ATOM 566 C C . GLN A 1 72 ? 21.276 -1.854 -12.240 1.00 66.69 72 GLN A C 1
ATOM 568 O O . GLN A 1 72 ? 21.703 -2.628 -13.095 1.00 66.69 72 GLN A O 1
ATOM 573 N N . PHE A 1 73 ? 21.687 -0.583 -12.168 1.00 57.97 73 PHE A N 1
ATOM 574 C CA . PHE A 1 73 ? 22.735 -0.030 -13.020 1.00 57.97 73 PHE A CA 1
ATOM 575 C C . PHE A 1 73 ? 24.072 -0.729 -12.743 1.00 57.97 73 PHE A C 1
ATOM 577 O O . PHE A 1 73 ? 24.661 -1.295 -13.656 1.00 57.97 73 PHE A O 1
ATOM 584 N N . LEU A 1 74 ? 24.520 -0.794 -11.488 1.00 56.12 74 LEU A N 1
ATOM 585 C CA . LEU A 1 74 ? 25.781 -1.450 -11.126 1.00 56.12 74 LEU A CA 1
ATOM 586 C C . LEU A 1 74 ? 25.808 -2.936 -11.521 1.00 56.12 74 LEU A C 1
ATOM 588 O O . LEU A 1 74 ? 26.789 -3.381 -12.110 1.00 56.12 74 LEU A O 1
ATOM 592 N N . ASN A 1 75 ? 24.716 -3.675 -11.306 1.00 62.22 75 ASN A N 1
ATOM 593 C CA . ASN A 1 75 ? 24.605 -5.077 -11.724 1.00 62.22 75 ASN A CA 1
ATOM 594 C C . ASN A 1 75 ? 24.622 -5.267 -13.248 1.00 62.22 75 ASN A C 1
ATOM 596 O O . ASN A 1 75 ? 24.961 -6.339 -13.724 1.00 62.22 75 ASN A O 1
ATOM 600 N N . LYS A 1 76 ? 24.260 -4.251 -14.035 1.00 62.56 76 LYS A N 1
ATOM 601 C CA . LYS A 1 76 ? 24.286 -4.329 -15.501 1.00 62.56 76 LYS A CA 1
ATOM 602 C C . LYS A 1 76 ? 25.670 -4.049 -16.098 1.00 62.56 76 LYS A C 1
ATOM 604 O O . LYS A 1 76 ? 25.923 -4.452 -17.228 1.00 62.56 76 LYS A O 1
ATOM 609 N N . TYR A 1 77 ? 26.534 -3.331 -15.381 1.00 52.50 77 TYR A N 1
ATOM 610 C CA . TYR A 1 77 ? 27.816 -2.845 -15.910 1.00 52.50 77 TYR A CA 1
ATOM 611 C C . TYR A 1 77 ? 29.055 -3.443 -15.223 1.00 52.50 77 TYR A C 1
ATOM 613 O O . TYR A 1 77 ? 30.166 -3.163 -15.666 1.00 52.50 77 TYR A O 1
ATOM 621 N N . LEU A 1 78 ? 28.891 -4.245 -14.163 1.00 52.84 78 LEU A N 1
ATOM 622 C CA . LEU A 1 78 ? 29.994 -4.876 -13.417 1.00 52.84 78 LEU A CA 1
ATOM 623 C C . LEU A 1 78 ? 29.988 -6.421 -13.450 1.00 52.84 78 LEU A C 1
ATOM 625 O O . LEU A 1 78 ? 30.769 -7.043 -12.731 1.00 52.84 78 LEU A O 1
ATOM 629 N N . THR A 1 79 ? 29.162 -7.033 -14.302 1.00 47.03 79 THR A N 1
ATOM 630 C CA . THR A 1 79 ? 29.187 -8.466 -14.679 1.00 47.03 79 THR A CA 1
ATOM 631 C C . THR A 1 79 ? 29.189 -8.594 -16.187 1.00 47.03 79 THR A C 1
ATOM 633 O O . THR A 1 79 ? 29.888 -9.499 -16.689 1.00 47.03 79 THR A O 1
#

Secondary structure (DSSP, 8-state):
--SSS-------TT-GGG-HHHHHHHHHHHHHHHT--TT--HHHHHHHHHHHHHHSHHHHHHHHHHHHHHHHHHHHH--

Foldseek 3Di:
DPDPVDDDDDDDPPPPVPVLVVVLVVQLCVQLVVPDDPPDDPVSSVVSSVVSNPPPCPPVSVVVVVVVVVVVVCVVPVD